Protein AF-A0A8J8BN31-F1 (afdb_monomer_lite)

Foldseek 3Di:
DDPLVVLVVCCVPVNPVPDDQLSVVCNQLVHSVLSVQLCVVVVNDPLVLLLDALVVSCVTPPDDSVNSVSSPVVSVVQLVVLQDPQPWQADPDPVSVCSHCVSVQVSDPFDWDKDFDADPRRTTDDIGTPDTDDPDDDDDDDD

Sequence (143 aa):
MSELDSLRQKFIFSGPDRLSNEELLSIFLNSKSKASNLLSFFNHNLHSIFSIPTCELERVDDIDTATACQINAVVEIIKRLLYIPPKTHHIYSTSDVYKILGPEMMLLKQEEFRVVLLDSKNQFLRCEIVSRGSSSRVLVEMV

Structure (mmCIF, N/CA/C/O backbone):
data_AF-A0A8J8BN31-F1
#
_entry.id   AF-A0A8J8BN31-F1
#
loop_
_atom_site.group_PDB
_atom_site.id
_atom_site.type_symbol
_atom_site.label_atom_id
_atom_site.label_alt_id
_atom_site.label_comp_id
_atom_site.label_asym_id
_atom_site.label_entity_id
_atom_site.label_seq_id
_atom_site.pdbx_PDB_ins_code
_atom_site.Cartn_x
_atom_site.Cartn_y
_atom_site.Cartn_z
_atom_site.occupancy
_atom_site.B_iso_or_equiv
_atom_site.auth_seq_id
_atom_site.auth_comp_id
_atom_site.auth_asym_id
_atom_site.auth_atom_id
_atom_site.pdbx_PDB_model_num
ATOM 1 N N . MET A 1 1 ? -0.310 10.762 28.847 1.00 59.34 1 MET A N 1
ATOM 2 C CA . MET A 1 1 ? 0.367 10.429 27.574 1.00 59.34 1 MET A CA 1
ATOM 3 C C . MET A 1 1 ? -0.587 9.548 26.792 1.00 59.34 1 MET A C 1
ATOM 5 O O . MET A 1 1 ? -1.107 8.620 27.399 1.00 59.34 1 MET A O 1
ATOM 9 N N . SER A 1 2 ? -0.901 9.872 25.536 1.00 85.00 2 SER A N 1
ATOM 10 C CA . SER A 1 2 ? -1.809 9.034 24.741 1.00 85.00 2 SER A CA 1
ATOM 11 C C . SER A 1 2 ? -1.155 7.675 24.469 1.00 85.00 2 SER A C 1
ATOM 13 O O . SER A 1 2 ? 0.065 7.610 24.316 1.00 85.00 2 SER A O 1
ATOM 15 N N . GLU A 1 3 ? -1.930 6.589 24.384 1.00 88.25 3 GLU A N 1
ATOM 16 C CA . GLU A 1 3 ? -1.394 5.274 23.989 1.00 88.25 3 GLU A CA 1
ATOM 17 C C . GLU A 1 3 ? -0.651 5.351 22.645 1.00 88.25 3 GLU A C 1
ATOM 19 O O . GLU A 1 3 ? 0.408 4.750 22.473 1.00 88.25 3 GLU A O 1
ATOM 24 N N . LEU A 1 4 ? -1.157 6.170 21.718 1.00 93.12 4 LEU A N 1
ATOM 25 C CA . LEU A 1 4 ? -0.516 6.452 20.432 1.00 93.12 4 LEU A CA 1
ATOM 26 C C . LEU A 1 4 ? 0.860 7.109 20.584 1.00 93.12 4 LEU A C 1
ATOM 28 O O . LEU A 1 4 ? 1.762 6.820 19.801 1.00 93.12 4 LEU A O 1
ATOM 32 N N . ASP A 1 5 ? 1.055 7.959 21.593 1.00 93.81 5 ASP A N 1
ATOM 33 C CA . ASP A 1 5 ? 2.354 8.596 21.836 1.00 93.81 5 ASP A CA 1
AT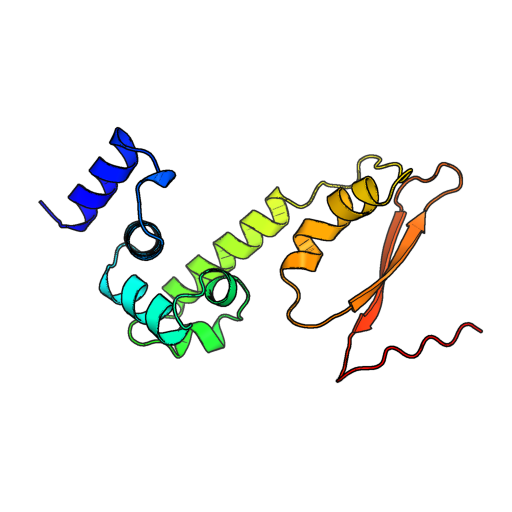OM 34 C C . ASP A 1 5 ? 3.376 7.578 22.342 1.00 93.81 5 ASP A C 1
ATOM 36 O O . ASP A 1 5 ? 4.541 7.624 21.948 1.00 93.81 5 ASP A O 1
ATOM 40 N N . SER A 1 6 ? 2.938 6.607 23.150 1.00 93.88 6 SER A N 1
ATOM 41 C CA . SER A 1 6 ? 3.784 5.483 23.560 1.00 93.88 6 SER A CA 1
ATOM 42 C C . SER A 1 6 ? 4.186 4.616 22.362 1.00 93.88 6 SER A C 1
ATOM 44 O O . SER A 1 6 ? 5.362 4.273 22.229 1.00 93.88 6 SER A O 1
ATOM 46 N N . LEU A 1 7 ? 3.257 4.333 21.440 1.00 95.62 7 LEU A N 1
ATOM 47 C CA . LEU A 1 7 ? 3.566 3.604 20.204 1.00 95.62 7 LEU A CA 1
ATOM 48 C C . LEU A 1 7 ? 4.554 4.367 19.312 1.00 95.62 7 LEU A C 1
ATOM 50 O O . LEU A 1 7 ? 5.491 3.770 18.788 1.00 95.62 7 LEU A O 1
ATOM 54 N N . ARG A 1 8 ? 4.405 5.691 19.182 1.00 95.38 8 ARG A N 1
ATOM 55 C CA . ARG A 1 8 ? 5.358 6.541 18.445 1.00 95.38 8 ARG A CA 1
ATOM 56 C C . ARG A 1 8 ? 6.742 6.540 19.084 1.00 95.38 8 ARG A C 1
ATOM 58 O O . ARG A 1 8 ? 7.736 6.432 18.374 1.00 95.38 8 ARG A O 1
ATOM 65 N N . GLN A 1 9 ? 6.826 6.609 20.413 1.00 95.75 9 GLN A N 1
ATOM 66 C CA . GLN A 1 9 ? 8.104 6.469 21.112 1.00 95.75 9 GLN A CA 1
ATOM 67 C C . GLN A 1 9 ? 8.721 5.091 20.861 1.00 95.75 9 GLN A C 1
ATOM 69 O O . GLN A 1 9 ? 9.895 5.009 20.507 1.00 95.75 9 GLN A O 1
ATOM 74 N N . LYS A 1 10 ? 7.933 4.013 20.962 1.00 94.88 10 LYS A N 1
ATOM 75 C CA . LYS A 1 10 ? 8.388 2.655 20.634 1.00 94.88 10 LYS A CA 1
ATOM 76 C C . LYS A 1 10 ? 8.922 2.590 19.199 1.00 94.88 10 LYS A C 1
ATOM 78 O O . LYS A 1 10 ? 10.023 2.090 19.006 1.00 94.88 10 LYS A O 1
ATOM 83 N N . PHE A 1 11 ? 8.218 3.163 18.223 1.00 96.00 11 PHE A N 1
ATOM 84 C CA . PHE A 1 11 ? 8.671 3.241 16.830 1.00 96.00 11 PHE A CA 1
ATOM 85 C C . PHE A 1 11 ? 10.037 3.933 16.702 1.00 96.00 11 PHE A C 1
ATOM 87 O O . PHE A 1 11 ? 10.926 3.413 16.036 1.00 96.00 11 PHE A O 1
ATOM 94 N N . ILE A 1 12 ? 10.234 5.067 17.383 1.00 95.75 12 ILE A N 1
ATOM 95 C CA . ILE A 1 12 ? 11.486 5.839 17.335 1.00 95.75 12 ILE A CA 1
ATOM 96 C C . ILE A 1 12 ? 12.652 5.088 17.998 1.00 95.75 12 ILE A C 1
ATOM 98 O O . ILE A 1 12 ? 13.745 5.047 17.443 1.00 95.75 12 ILE A O 1
ATOM 102 N N . PHE A 1 13 ? 12.444 4.497 19.180 1.00 95.44 13 PHE A N 1
ATOM 103 C CA . PHE A 1 13 ? 13.527 3.874 19.955 1.00 95.44 13 PHE A CA 1
ATOM 104 C C . PHE A 1 13 ? 13.846 2.440 19.535 1.00 95.44 13 PHE A C 1
ATOM 106 O O . PHE A 1 13 ? 14.982 1.992 19.664 1.00 95.44 13 PHE A O 1
ATOM 113 N N . SER A 1 14 ? 12.833 1.691 19.106 1.00 93.94 14 SER A N 1
ATOM 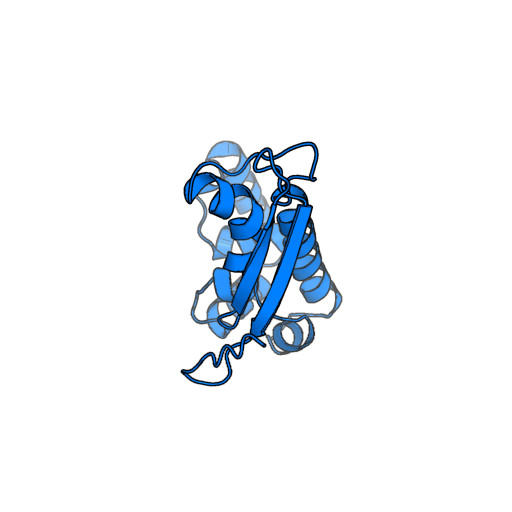114 C CA . SER A 1 14 ? 12.936 0.259 18.816 1.00 93.94 14 SER A CA 1
ATOM 115 C C . SER A 1 14 ? 12.882 -0.066 17.324 1.00 93.94 14 SER A C 1
ATOM 117 O O . SER A 1 14 ? 13.232 -1.183 16.952 1.00 93.94 14 SER A O 1
ATOM 119 N N . GLY A 1 15 ? 12.491 0.891 16.481 1.00 91.56 15 GLY A N 1
ATOM 120 C CA . GLY A 1 15 ? 12.328 0.693 15.046 1.00 91.56 15 GLY A CA 1
ATOM 121 C C . GLY A 1 15 ? 11.006 0.004 14.673 1.00 91.56 15 GLY A C 1
ATOM 122 O O . GLY A 1 15 ? 10.342 -0.588 15.530 1.00 91.56 15 GLY A O 1
ATOM 123 N N . PRO A 1 16 ? 10.617 0.073 13.387 1.00 90.69 16 PRO A N 1
ATOM 124 C CA . PRO A 1 16 ? 9.354 -0.470 12.884 1.00 90.69 16 PRO A CA 1
ATOM 125 C C . PRO A 1 16 ? 9.240 -1.992 13.045 1.00 90.69 16 PRO A C 1
ATOM 127 O O . PRO A 1 16 ? 8.151 -2.484 13.317 1.00 90.69 16 PRO A O 1
ATOM 130 N N . ASP A 1 17 ? 10.351 -2.729 12.957 1.00 93.12 17 ASP A N 1
ATOM 131 C CA . ASP A 1 17 ? 10.372 -4.203 12.997 1.00 93.12 17 ASP A CA 1
ATOM 132 C C . ASP A 1 17 ? 9.919 -4.789 14.345 1.00 93.12 17 ASP A C 1
ATOM 134 O O . ASP A 1 17 ? 9.615 -5.975 14.457 1.00 93.12 17 ASP A O 1
ATOM 138 N N . ARG A 1 18 ? 9.889 -3.962 15.397 1.00 93.56 18 ARG A N 1
ATOM 139 C CA . ARG A 1 18 ? 9.438 -4.339 16.745 1.00 93.56 18 ARG A CA 1
ATOM 140 C C . ARG A 1 18 ? 7.971 -4.010 17.011 1.00 93.56 18 ARG A C 1
ATOM 142 O O . ARG A 1 18 ? 7.510 -4.186 18.144 1.00 93.56 18 ARG A O 1
ATOM 149 N N . LEU A 1 19 ? 7.259 -3.496 16.011 1.00 94.19 19 LEU A N 1
ATOM 150 C CA . LEU A 1 19 ? 5.841 -3.193 16.105 1.00 94.19 19 LEU A CA 1
ATOM 151 C C . LEU A 1 19 ? 5.016 -4.251 15.375 1.00 94.19 19 LEU A C 1
ATOM 153 O O . LEU A 1 19 ? 5.408 -4.756 14.327 1.00 94.19 19 LEU A O 1
ATOM 157 N N . SER A 1 20 ? 3.855 -4.582 15.934 1.00 94.31 20 SER A N 1
ATOM 158 C CA . SER A 1 20 ? 2.893 -5.437 15.239 1.00 94.31 20 SER A CA 1
ATOM 159 C C . SER A 1 20 ? 2.241 -4.690 14.070 1.00 94.31 20 SER A C 1
ATOM 161 O O . SER A 1 20 ? 2.207 -3.458 14.040 1.00 94.31 20 SER A O 1
ATOM 163 N N . ASN A 1 21 ? 1.644 -5.429 13.131 1.00 94.19 21 ASN A N 1
ATOM 164 C CA . ASN A 1 21 ? 0.849 -4.842 12.044 1.00 94.19 21 ASN A CA 1
ATOM 165 C C . ASN A 1 21 ? -0.245 -3.897 12.570 1.00 94.19 21 ASN A C 1
ATOM 167 O O . ASN A 1 21 ? -0.489 -2.843 11.987 1.00 94.19 21 ASN A O 1
ATOM 171 N N . GLU A 1 22 ? -0.877 -4.253 13.692 1.00 95.06 22 GLU A N 1
ATOM 172 C CA . GLU A 1 22 ? -1.896 -3.426 14.343 1.00 95.06 22 GLU A CA 1
ATOM 173 C C . GLU A 1 22 ? -1.301 -2.149 14.936 1.00 95.06 22 GLU A C 1
ATOM 175 O O . GLU A 1 22 ? -1.874 -1.075 14.769 1.00 95.06 22 GLU A O 1
ATOM 180 N N . GLU A 1 23 ? -0.135 -2.226 15.583 1.00 95.50 23 GLU A N 1
ATOM 181 C CA . GLU A 1 23 ? 0.555 -1.051 16.123 1.00 95.50 23 GLU A CA 1
ATOM 182 C C . GLU A 1 23 ? 1.015 -0.108 14.997 1.00 95.50 23 GLU A C 1
ATOM 184 O O . GLU A 1 23 ? 0.835 1.107 15.101 1.00 95.50 23 GLU A O 1
ATOM 189 N N . LEU A 1 24 ? 1.547 -0.653 13.896 1.00 95.75 24 LEU A N 1
ATOM 190 C CA . LEU A 1 24 ? 1.944 0.120 12.714 1.00 95.75 24 LEU A CA 1
ATOM 191 C C . LEU A 1 24 ? 0.744 0.834 12.082 1.00 95.75 24 LEU A C 1
ATOM 193 O O . LEU A 1 24 ? 0.806 2.040 11.829 1.00 95.75 24 LEU A O 1
ATOM 197 N N . LEU A 1 25 ? -0.368 0.120 11.884 1.00 95.00 25 LEU A N 1
ATOM 198 C CA . LEU A 1 25 ? -1.609 0.714 11.384 1.00 95.00 25 LEU A CA 1
ATOM 199 C C . LEU A 1 25 ? -2.183 1.738 12.363 1.00 95.00 25 LEU A C 1
ATOM 201 O O . LEU A 1 25 ? -2.654 2.784 11.932 1.00 95.00 25 LEU A O 1
ATOM 205 N N . SER A 1 26 ? -2.092 1.496 13.671 1.00 95.94 26 SER A N 1
ATOM 206 C CA . SER A 1 26 ? -2.570 2.440 14.686 1.00 95.94 26 SER A CA 1
ATOM 207 C C . SER A 1 26 ? -1.833 3.772 14.588 1.00 95.94 26 SER A C 1
ATOM 209 O O . SER A 1 26 ? -2.467 4.826 14.611 1.00 95.94 26 SER A O 1
ATOM 211 N N . ILE A 1 27 ? -0.506 3.736 14.426 1.00 95.81 27 ILE A N 1
ATOM 212 C CA . ILE A 1 27 ? 0.306 4.941 14.214 1.00 95.81 27 ILE A CA 1
ATOM 213 C C . ILE A 1 27 ? -0.093 5.629 12.905 1.00 95.81 27 ILE A C 1
ATOM 215 O O . ILE A 1 27 ? -0.311 6.841 12.904 1.00 95.81 27 ILE A O 1
ATOM 219 N N . PHE A 1 28 ? -0.203 4.867 11.814 1.00 95.00 28 PHE A N 1
ATOM 220 C CA . PHE A 1 28 ? -0.513 5.387 10.481 1.00 95.00 28 PHE A CA 1
ATOM 221 C C . PHE A 1 28 ? -1.895 6.055 10.398 1.00 95.00 28 PHE A C 1
ATOM 223 O O . PHE A 1 28 ? -2.027 7.147 9.847 1.00 95.00 28 PHE A O 1
ATOM 230 N N . LEU A 1 29 ? -2.918 5.420 10.970 1.00 94.38 29 LEU A N 1
ATOM 231 C CA . LEU A 1 29 ? -4.308 5.891 10.964 1.00 94.38 29 LEU A CA 1
ATOM 232 C C . LEU A 1 29 ? -4.607 6.862 12.111 1.00 94.38 29 LEU A C 1
ATOM 234 O O . LEU A 1 29 ? -5.719 7.380 12.210 1.00 94.38 29 LEU A O 1
ATOM 238 N N . ASN A 1 30 ? -3.638 7.071 13.009 1.00 94.62 30 ASN A N 1
ATOM 239 C CA . ASN A 1 30 ? -3.805 7.809 14.258 1.00 94.62 30 ASN A CA 1
ATOM 240 C C . ASN A 1 30 ? -5.011 7.315 15.091 1.00 94.62 30 ASN A C 1
ATOM 242 O O . ASN A 1 30 ? -5.669 8.095 15.777 1.00 94.62 30 ASN A O 1
ATOM 246 N N . SER A 1 31 ? -5.331 6.021 15.008 1.00 94.62 31 SER A N 1
ATOM 247 C CA . SER A 1 31 ? -6.451 5.406 15.722 1.00 94.62 31 SER A CA 1
ATOM 248 C C . SER A 1 31 ? -6.256 3.902 15.869 1.00 94.62 31 SER A C 1
ATOM 250 O O . SER A 1 31 ? -6.058 3.185 14.888 1.00 94.62 31 SER A O 1
ATOM 252 N N . LYS A 1 32 ? -6.366 3.424 17.111 1.00 93.69 32 LYS A N 1
ATOM 253 C CA . LYS A 1 32 ? -6.250 2.004 17.454 1.00 93.69 32 LYS A CA 1
ATOM 254 C C . LYS A 1 32 ? -7.498 1.214 17.050 1.00 93.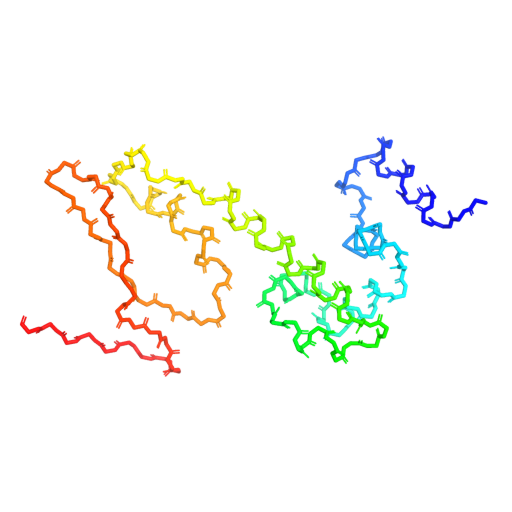69 32 LYS A C 1
ATOM 256 O O . LYS A 1 32 ? -7.370 0.100 16.557 1.00 93.69 32 LYS A O 1
ATOM 261 N N . SER A 1 33 ? -8.692 1.806 17.191 1.00 94.44 33 SER A N 1
ATOM 262 C CA . SER A 1 33 ? -9.951 1.148 16.805 1.00 94.44 33 SER A CA 1
ATOM 263 C C . SER A 1 33 ? -10.007 0.901 15.300 1.00 94.44 33 SER A C 1
ATOM 265 O O . SER A 1 33 ? -10.233 -0.228 14.879 1.00 94.44 33 SER A O 1
ATOM 267 N N . LYS A 1 34 ? -9.671 1.916 14.490 1.00 95.12 34 LYS A N 1
ATOM 268 C CA . LYS A 1 34 ? -9.615 1.793 13.024 1.00 95.12 34 LYS A CA 1
ATOM 269 C C . LYS A 1 34 ? -8.643 0.696 12.582 1.00 95.12 34 LYS A C 1
ATOM 271 O O . LYS A 1 34 ? -8.965 -0.090 11.696 1.00 95.12 34 LYS A O 1
ATOM 276 N N . ALA A 1 35 ? -7.465 0.621 13.209 1.00 94.75 35 ALA A N 1
ATOM 277 C CA . ALA A 1 35 ? -6.469 -0.407 12.913 1.00 94.75 35 ALA A CA 1
ATOM 278 C C . ALA A 1 35 ? -6.970 -1.822 13.246 1.00 94.75 35 ALA A C 1
ATOM 280 O O . ALA A 1 35 ? -6.822 -2.731 12.427 1.00 94.75 35 ALA A O 1
ATOM 281 N N . SER A 1 36 ? -7.588 -1.990 14.418 1.00 94.88 36 SER A N 1
ATOM 282 C CA . SER A 1 36 ? -8.127 -3.274 14.869 1.00 94.88 36 SER A CA 1
ATOM 283 C C . SER A 1 36 ? -9.291 -3.747 13.990 1.00 94.88 36 SER A C 1
ATOM 285 O O . SER A 1 36 ? -9.292 -4.892 13.541 1.00 94.88 36 SER A O 1
ATOM 287 N N . ASN A 1 37 ? -10.229 -2.849 13.658 1.00 94.81 37 ASN A N 1
ATOM 288 C CA . ASN A 1 37 ? -11.376 -3.141 12.791 1.00 94.81 37 ASN A CA 1
ATOM 289 C C . ASN A 1 37 ? -10.940 -3.518 11.368 1.00 94.81 37 ASN A C 1
ATOM 291 O O . ASN A 1 37 ? -11.448 -4.481 10.802 1.00 94.81 37 ASN A O 1
ATOM 295 N N . LEU A 1 38 ? -9.963 -2.805 10.792 1.00 94.56 38 LEU A N 1
ATOM 296 C CA . LEU A 1 38 ? -9.420 -3.148 9.473 1.00 94.56 38 LEU A CA 1
ATOM 297 C C . LEU A 1 38 ? -8.772 -4.530 9.468 1.00 94.56 38 LEU A C 1
ATOM 299 O O . LEU A 1 38 ? -9.026 -5.330 8.570 1.00 94.56 38 LEU A O 1
ATOM 303 N N . LEU A 1 39 ? -7.932 -4.825 10.461 1.00 94.31 39 LEU A N 1
ATOM 304 C CA . LEU A 1 39 ? -7.280 -6.127 10.526 1.00 94.31 39 LEU A CA 1
ATOM 305 C C . LEU A 1 39 ? -8.291 -7.247 10.742 1.00 94.31 39 LEU A C 1
ATOM 307 O O . LEU A 1 39 ? -8.205 -8.250 10.043 1.00 94.31 39 LEU A O 1
ATOM 311 N N . SER A 1 40 ? -9.253 -7.090 11.650 1.00 94.31 40 SER A N 1
ATOM 312 C CA . SER A 1 40 ? -10.254 -8.127 11.907 1.00 94.31 40 SER A CA 1
ATOM 313 C C . SER A 1 40 ? -11.133 -8.386 10.680 1.00 94.31 40 SER A C 1
ATOM 315 O O . SER A 1 40 ? -11.302 -9.543 10.294 1.00 94.31 40 SER A O 1
ATOM 317 N N . PHE A 1 41 ? -11.594 -7.333 9.997 1.00 93.81 41 PHE A N 1
ATOM 318 C CA . PHE A 1 41 ? -12.406 -7.449 8.784 1.00 93.81 41 PHE A CA 1
ATOM 319 C C . PHE A 1 41 ? -11.679 -8.198 7.656 1.00 93.81 41 PHE A C 1
ATOM 321 O O . PHE A 1 41 ? -12.290 -8.974 6.922 1.00 93.81 41 PHE A O 1
ATOM 328 N N . PHE A 1 42 ? -10.360 -8.020 7.543 1.00 92.06 42 PHE A N 1
ATOM 329 C CA . PHE A 1 42 ? -9.526 -8.681 6.536 1.00 92.06 42 PHE A CA 1
ATOM 330 C C . PHE A 1 42 ? -8.735 -9.887 7.074 1.00 92.06 42 PHE A C 1
ATOM 332 O O . PHE A 1 42 ? -7.700 -10.242 6.511 1.00 92.06 42 PHE A O 1
ATOM 339 N N . ASN A 1 43 ? -9.207 -10.553 8.137 1.00 92.31 43 ASN A N 1
ATOM 340 C CA . ASN A 1 43 ? -8.594 -11.769 8.705 1.00 92.31 43 ASN A CA 1
ATOM 341 C C . ASN A 1 43 ? -7.092 -11.622 9.026 1.00 92.31 43 ASN A C 1
ATOM 343 O O . ASN A 1 43 ? -6.285 -12.509 8.751 1.00 92.31 43 ASN A O 1
ATOM 347 N N . HIS A 1 44 ? -6.706 -10.470 9.568 1.00 90.19 44 HIS A N 1
ATOM 348 C CA . HIS A 1 44 ? -5.334 -10.060 9.873 1.00 90.19 44 HIS A CA 1
ATOM 349 C C . HIS A 1 44 ? -4.380 -10.067 8.664 1.00 90.19 44 HIS A C 1
ATOM 351 O O . HIS A 1 44 ? -3.157 -10.023 8.829 1.00 90.19 44 HIS A O 1
ATOM 357 N N . ASN A 1 45 ? -4.917 -10.076 7.440 1.00 88.25 45 ASN A N 1
ATOM 358 C CA . ASN A 1 45 ? -4.134 -10.038 6.217 1.00 88.25 45 ASN A CA 1
ATOM 359 C C . ASN A 1 45 ? -3.874 -8.590 5.781 1.00 88.25 45 ASN A C 1
ATOM 361 O O . ASN A 1 45 ? -4.709 -7.932 5.159 1.00 88.25 45 ASN A O 1
ATOM 365 N N . LEU A 1 46 ? -2.666 -8.109 6.072 1.00 88.00 46 LEU A N 1
ATOM 366 C CA . LEU A 1 46 ? -2.248 -6.753 5.723 1.00 88.00 46 LEU A CA 1
ATOM 367 C C . LEU A 1 46 ? -2.212 -6.524 4.202 1.00 88.00 46 LEU A C 1
ATOM 369 O O . LEU A 1 46 ? -2.552 -5.441 3.739 1.00 88.00 46 LEU A O 1
ATOM 373 N N . HIS A 1 47 ? -1.878 -7.546 3.409 1.00 86.06 47 HIS A N 1
ATOM 374 C CA . HIS A 1 47 ? -1.879 -7.440 1.949 1.00 86.06 47 HIS A CA 1
ATOM 375 C C . HIS A 1 47 ? -3.286 -7.174 1.396 1.00 86.06 47 HIS A C 1
ATOM 377 O O . HIS A 1 47 ? -3.455 -6.390 0.461 1.00 86.06 47 HIS A O 1
ATOM 383 N N . SER A 1 48 ? -4.315 -7.789 1.986 1.00 87.12 48 SER A N 1
ATOM 384 C CA . SER A 1 48 ? -5.707 -7.557 1.590 1.00 87.12 48 SER A CA 1
ATOM 385 C C . SER A 1 48 ? -6.111 -6.093 1.780 1.00 87.12 48 SER A C 1
ATOM 387 O O . SER A 1 48 ? -6.691 -5.512 0.870 1.00 87.12 48 SER A O 1
ATOM 389 N N . ILE A 1 49 ? -5.715 -5.457 2.886 1.00 88.81 49 ILE A N 1
ATOM 390 C CA . ILE A 1 49 ? -6.026 -4.042 3.158 1.00 88.81 49 ILE A CA 1
ATOM 391 C C . ILE A 1 49 ? -5.484 -3.122 2.050 1.00 88.81 49 ILE A C 1
ATOM 393 O O . ILE A 1 49 ? -6.185 -2.229 1.582 1.00 88.81 49 ILE A O 1
ATOM 397 N N . PHE A 1 50 ? -4.254 -3.360 1.590 1.00 86.69 50 PHE A N 1
ATOM 398 C CA . PHE A 1 50 ? -3.570 -2.506 0.608 1.00 86.69 50 PHE A CA 1
ATOM 399 C C . PHE A 1 50 ? -3.826 -2.887 -0.864 1.00 86.69 50 PHE A C 1
ATOM 401 O O . PHE A 1 50 ? -3.238 -2.293 -1.766 1.00 86.69 50 PHE A O 1
ATOM 408 N N . SER A 1 51 ? -4.696 -3.862 -1.139 1.00 82.06 51 SER A N 1
ATOM 409 C CA . SER A 1 51 ? -4.997 -4.327 -2.506 1.00 82.06 51 SER A CA 1
ATOM 410 C C . SER A 1 51 ? -6.447 -4.083 -2.936 1.00 82.06 51 SER A C 1
ATOM 412 O O . 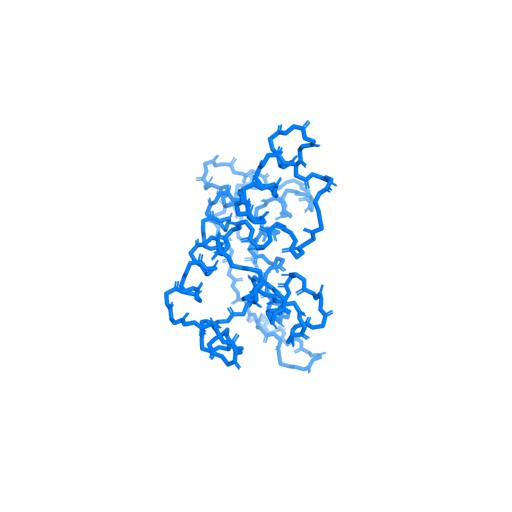SER A 1 51 ? -6.856 -4.515 -4.013 1.00 82.06 51 SER A O 1
ATOM 414 N N . ILE A 1 52 ? -7.251 -3.387 -2.128 1.00 84.38 52 ILE A N 1
ATOM 415 C CA . ILE A 1 52 ? -8.711 -3.308 -2.266 1.00 84.38 52 ILE A CA 1
ATOM 416 C C . ILE A 1 52 ? -9.186 -1.869 -2.577 1.00 84.38 52 ILE A C 1
ATOM 418 O O . ILE A 1 52 ? -8.580 -0.911 -2.108 1.00 84.38 52 ILE A O 1
ATOM 422 N N . PRO A 1 53 ? -10.248 -1.677 -3.395 1.00 81.00 53 PRO A N 1
ATOM 423 C CA . PRO A 1 53 ? -10.762 -0.346 -3.727 1.00 81.00 53 PRO A CA 1
ATOM 424 C C . PRO A 1 53 ? -11.390 0.366 -2.520 1.00 81.00 53 PRO A C 1
ATOM 426 O O . PRO A 1 53 ? -11.871 -0.272 -1.587 1.00 81.00 53 PRO A O 1
ATOM 429 N N . THR A 1 54 ? -11.454 1.700 -2.588 1.00 83.81 54 THR A N 1
ATOM 430 C CA . THR A 1 54 ? -11.961 2.582 -1.518 1.00 83.81 54 THR A CA 1
ATOM 431 C C . THR A 1 54 ? -13.335 2.161 -0.989 1.00 83.81 54 THR A C 1
ATOM 433 O O . THR A 1 54 ? -13.525 2.110 0.219 1.00 83.81 54 THR A O 1
ATOM 436 N N . CYS A 1 55 ? -14.262 1.786 -1.875 1.00 86.12 55 CYS A N 1
ATOM 437 C CA . CYS A 1 55 ? -15.628 1.410 -1.502 1.00 86.12 55 CYS A CA 1
ATOM 438 C C . CYS A 1 55 ? -15.718 0.174 -0.597 1.00 86.12 55 CYS A C 1
ATOM 440 O O . CYS A 1 55 ? -16.664 0.053 0.169 1.00 86.12 55 CYS A O 1
ATOM 442 N N . GLU A 1 56 ? -14.762 -0.751 -0.679 1.00 88.81 56 GLU A N 1
ATOM 443 C CA . GLU A 1 56 ? -14.731 -1.935 0.186 1.00 88.81 56 GLU A CA 1
ATOM 444 C C . GLU A 1 56 ? -14.074 -1.617 1.537 1.00 88.81 56 GLU A C 1
ATOM 446 O O . GLU A 1 56 ? -14.447 -2.207 2.545 1.00 88.81 56 GLU A O 1
ATOM 451 N N . LEU A 1 57 ? -13.140 -0.656 1.584 1.00 91.88 57 LEU A N 1
ATOM 452 C CA . LEU A 1 57 ? -12.560 -0.168 2.841 1.00 91.88 57 LEU A CA 1
ATOM 453 C C . LEU A 1 57 ? -13.606 0.567 3.691 1.00 91.88 57 LEU A C 1
ATOM 455 O O . LEU A 1 57 ? -13.629 0.394 4.903 1.00 91.88 57 LEU A O 1
ATOM 459 N N . GLU A 1 58 ? -14.503 1.328 3.061 1.00 93.06 58 GLU A N 1
ATOM 460 C CA . GLU A 1 58 ? -15.606 2.048 3.726 1.00 93.06 58 GLU A CA 1
ATOM 461 C C . GLU A 1 58 ? -16.673 1.123 4.341 1.00 93.06 58 GLU A C 1
ATOM 463 O O . GLU A 1 58 ? -17.540 1.584 5.079 1.00 93.06 58 GLU A O 1
ATOM 468 N N . ARG A 1 59 ? -16.633 -0.186 4.057 1.00 93.56 59 ARG A N 1
ATOM 469 C CA . ARG A 1 59 ? -17.530 -1.176 4.686 1.00 93.56 59 ARG A CA 1
ATOM 470 C C . ARG A 1 59 ? -17.063 -1.588 6.079 1.00 93.56 59 ARG A C 1
ATOM 472 O O . ARG A 1 59 ? -17.797 -2.285 6.773 1.00 93.56 59 ARG A O 1
ATOM 479 N N . VAL A 1 60 ? -15.842 -1.214 6.451 1.00 93.94 60 VAL A N 1
ATOM 480 C CA . VAL A 1 60 ? -15.269 -1.488 7.764 1.00 93.94 60 VAL A CA 1
ATOM 481 C C . VAL A 1 60 ? -15.733 -0.420 8.746 1.00 93.94 60 VAL A C 1
ATOM 483 O O . VAL A 1 60 ? -15.648 0.775 8.462 1.00 93.94 60 VAL A O 1
ATOM 486 N N . ASP A 1 61 ? -16.177 -0.852 9.925 1.00 91.56 61 ASP A N 1
ATOM 487 C CA . ASP A 1 61 ? -16.595 0.056 10.990 1.00 91.56 61 ASP A CA 1
ATOM 488 C C . ASP A 1 61 ? -15.485 1.064 11.335 1.00 91.56 61 ASP A C 1
ATOM 490 O O . ASP A 1 61 ? -14.308 0.712 11.466 1.00 91.56 61 ASP A O 1
ATOM 494 N N . ASP A 1 62 ? -15.879 2.326 11.510 1.00 91.25 62 ASP A N 1
ATOM 495 C CA . ASP A 1 62 ? -15.012 3.488 11.750 1.00 91.25 62 ASP A CA 1
ATOM 496 C C . ASP A 1 62 ? -14.081 3.895 10.586 1.00 91.25 62 ASP A C 1
ATOM 498 O O . ASP A 1 62 ? -13.243 4.789 10.759 1.00 91.25 62 ASP A O 1
ATOM 502 N N . ILE A 1 63 ? -14.216 3.311 9.390 1.00 94.50 63 ILE A N 1
ATOM 503 C CA . ILE A 1 63 ? -13.458 3.736 8.203 1.00 94.50 63 ILE A CA 1
ATOM 504 C C . ILE A 1 63 ? -14.289 4.687 7.344 1.00 94.50 63 ILE A C 1
ATOM 506 O O . ILE A 1 63 ? -15.199 4.295 6.623 1.00 94.50 63 ILE A O 1
ATOM 510 N N . ASP A 1 64 ? -13.931 5.969 7.404 1.00 93.75 64 ASP A N 1
ATOM 511 C CA . ASP A 1 64 ? -14.493 7.013 6.555 1.00 93.75 64 ASP A CA 1
ATOM 512 C C . ASP A 1 64 ? -13.753 7.126 5.212 1.00 93.75 64 ASP A C 1
ATOM 514 O O . ASP A 1 64 ? -12.629 6.642 5.030 1.00 93.75 64 ASP A O 1
ATOM 518 N N . THR A 1 65 ? -14.366 7.843 4.270 1.00 95.06 65 THR A N 1
ATOM 519 C CA . THR A 1 65 ? -13.795 8.109 2.943 1.00 95.06 65 THR A CA 1
ATOM 520 C C . THR A 1 65 ? -12.408 8.748 3.019 1.00 95.06 65 THR A C 1
ATOM 522 O O . THR A 1 65 ? -11.542 8.449 2.196 1.00 95.06 65 THR A O 1
ATOM 525 N N . ALA A 1 66 ? -12.156 9.601 4.018 1.00 94.06 66 ALA A N 1
ATOM 52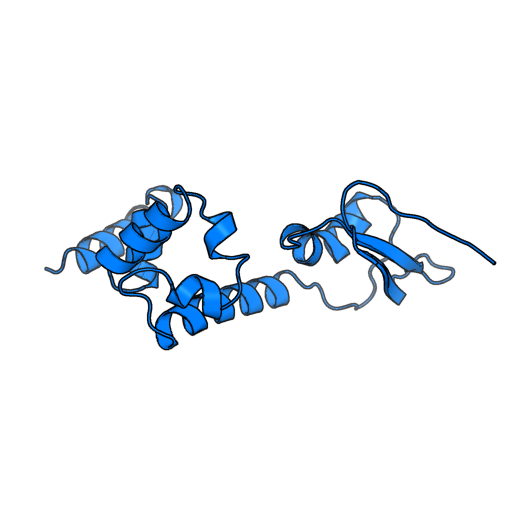6 C CA . ALA A 1 66 ? -10.847 10.216 4.224 1.00 94.06 66 ALA A CA 1
ATOM 527 C C . ALA A 1 66 ? -9.773 9.168 4.561 1.00 94.06 66 ALA A C 1
ATOM 529 O O . ALA A 1 66 ? -8.706 9.160 3.943 1.00 94.06 66 ALA A O 1
ATOM 530 N N . THR A 1 67 ? -10.069 8.247 5.480 1.00 93.88 67 THR A N 1
ATOM 531 C CA . THR A 1 67 ? -9.160 7.161 5.867 1.00 93.88 67 THR A CA 1
ATOM 532 C C . THR A 1 67 ? -8.952 6.172 4.718 1.00 93.88 67 THR A C 1
ATOM 534 O O . THR A 1 67 ? -7.818 5.786 4.429 1.00 93.88 67 THR A O 1
ATOM 537 N N . ALA A 1 68 ? -10.020 5.794 4.013 1.00 94.38 68 ALA A N 1
ATOM 538 C CA . ALA A 1 68 ? -9.930 4.906 2.856 1.00 94.38 68 ALA A CA 1
ATOM 539 C C . ALA A 1 68 ? -9.090 5.530 1.720 1.00 94.38 68 ALA A C 1
ATOM 541 O O . ALA A 1 68 ? -8.247 4.860 1.116 1.00 94.38 68 ALA A O 1
ATOM 542 N N . CYS A 1 69 ? -9.256 6.835 1.473 1.00 94.56 69 CYS A N 1
ATOM 543 C CA . CYS A 1 69 ? -8.431 7.598 0.539 1.00 94.56 69 CYS A CA 1
ATOM 544 C C . CYS A 1 69 ? -6.958 7.635 0.976 1.00 94.56 69 CYS A C 1
ATOM 546 O O . CYS A 1 69 ? -6.078 7.395 0.153 1.00 94.56 69 CYS A O 1
ATOM 548 N N . GLN A 1 70 ? -6.678 7.860 2.265 1.00 94.75 70 GLN A N 1
ATOM 549 C CA . GLN A 1 70 ? -5.319 7.854 2.817 1.00 94.75 70 GLN A CA 1
ATOM 550 C C . GLN A 1 70 ? -4.601 6.516 2.565 1.00 94.75 70 GLN A C 1
ATOM 552 O O . GLN A 1 70 ? -3.447 6.515 2.132 1.00 94.75 70 GLN A O 1
ATOM 557 N N . ILE A 1 71 ? -5.275 5.384 2.799 1.00 94.19 71 ILE A N 1
ATOM 558 C CA . ILE A 1 71 ? -4.721 4.043 2.546 1.00 94.19 71 ILE A CA 1
ATOM 559 C C . ILE A 1 71 ? -4.380 3.886 1.060 1.00 94.19 71 ILE A C 1
ATOM 561 O O . ILE A 1 71 ? -3.238 3.578 0.714 1.00 94.19 71 ILE A O 1
ATOM 565 N N . ASN A 1 72 ? -5.336 4.163 0.171 1.00 92.00 72 ASN A N 1
ATOM 566 C CA . ASN A 1 72 ? -5.136 4.009 -1.271 1.00 92.00 72 ASN A CA 1
ATOM 567 C C . ASN A 1 72 ? -4.105 4.987 -1.850 1.00 92.00 72 ASN A C 1
ATOM 569 O O . ASN A 1 72 ? -3.373 4.629 -2.774 1.00 92.00 72 ASN A O 1
ATOM 573 N N . ALA A 1 73 ? -3.982 6.188 -1.284 1.00 93.69 73 ALA A N 1
ATOM 574 C CA . ALA A 1 73 ? -2.938 7.133 -1.656 1.00 93.69 73 ALA A CA 1
ATOM 575 C C . ALA A 1 73 ? -1.541 6.561 -1.373 1.00 93.69 73 ALA A C 1
ATOM 577 O O . ALA A 1 73 ? -0.656 6.672 -2.220 1.00 93.69 73 ALA A O 1
ATOM 578 N N . VAL A 1 74 ? -1.343 5.897 -0.229 1.00 92.38 74 VAL A N 1
ATOM 579 C CA . VAL A 1 74 ? -0.068 5.233 0.088 1.00 92.38 74 VAL A CA 1
ATOM 580 C C . VAL A 1 74 ? 0.215 4.077 -0.867 1.00 92.38 74 VAL A C 1
ATOM 582 O O . VAL A 1 74 ? 1.341 3.966 -1.345 1.00 92.38 74 VAL A O 1
ATOM 585 N N . VAL A 1 75 ? -0.789 3.264 -1.212 1.00 89.25 75 VAL A N 1
ATOM 586 C CA . VAL A 1 75 ? -0.637 2.198 -2.222 1.00 89.25 75 VAL A CA 1
ATOM 587 C C . VAL A 1 75 ? -0.151 2.772 -3.549 1.00 89.25 75 VAL A C 1
ATOM 589 O O . VAL A 1 75 ? 0.795 2.259 -4.141 1.00 89.25 75 VAL A O 1
ATOM 592 N N . GLU A 1 76 ? -0.771 3.853 -4.013 1.00 88.94 76 GLU A N 1
ATOM 593 C CA . GLU A 1 76 ? -0.402 4.510 -5.264 1.00 88.94 76 GLU A CA 1
ATOM 594 C C . GLU A 1 76 ? 1.006 5.128 -5.202 1.00 88.94 76 GLU A C 1
ATOM 596 O O . GLU A 1 76 ? 1.775 5.017 -6.157 1.00 88.94 76 GLU A O 1
ATOM 601 N N . ILE A 1 77 ? 1.391 5.721 -4.068 1.00 90.12 77 ILE A N 1
ATOM 602 C CA . ILE A 1 77 ? 2.759 6.212 -3.844 1.00 90.12 77 ILE A CA 1
ATOM 603 C C . ILE A 1 77 ? 3.759 5.056 -3.920 1.00 90.12 77 ILE A C 1
ATOM 605 O O . ILE A 1 77 ? 4.761 5.173 -4.621 1.00 90.12 77 ILE A O 1
ATOM 609 N N . ILE A 1 78 ? 3.486 3.933 -3.250 1.00 86.50 78 ILE A N 1
ATOM 610 C CA . ILE A 1 78 ? 4.347 2.744 -3.284 1.00 86.50 78 ILE A CA 1
ATOM 611 C C . ILE A 1 78 ? 4.469 2.228 -4.718 1.00 86.50 78 ILE A C 1
ATOM 613 O O . ILE A 1 78 ? 5.584 2.004 -5.181 1.00 86.50 78 ILE A O 1
ATOM 617 N N . LYS A 1 79 ? 3.359 2.118 -5.457 1.00 82.00 79 LYS A N 1
ATOM 618 C CA . LYS A 1 79 ? 3.378 1.739 -6.877 1.00 82.00 79 LYS A CA 1
ATOM 619 C C . LYS A 1 79 ? 4.293 2.646 -7.693 1.00 82.00 79 LYS A C 1
ATOM 621 O O . LYS A 1 79 ? 5.088 2.141 -8.473 1.00 82.00 79 LYS A O 1
ATOM 626 N N . ARG A 1 80 ? 4.237 3.966 -7.488 1.00 82.62 80 ARG A N 1
ATOM 627 C CA . ARG A 1 80 ? 5.097 4.935 -8.194 1.00 82.62 80 ARG A CA 1
ATOM 628 C C . ARG A 1 80 ? 6.559 4.894 -7.760 1.00 82.62 80 ARG A C 1
ATOM 630 O O . ARG A 1 80 ? 7.424 5.154 -8.585 1.00 82.62 80 ARG A O 1
ATOM 637 N N . LEU A 1 81 ? 6.837 4.597 -6.491 1.00 81.19 81 LEU A N 1
ATOM 638 C CA . LEU A 1 81 ? 8.202 4.455 -5.975 1.00 81.19 81 LEU A CA 1
ATOM 639 C C . LEU A 1 81 ? 8.866 3.176 -6.480 1.00 81.19 81 LEU A C 1
ATOM 641 O O . LEU A 1 81 ? 10.054 3.179 -6.788 1.00 81.19 81 LEU A O 1
ATOM 645 N N . LEU A 1 82 ? 8.099 2.089 -6.553 1.00 77.75 82 LEU A N 1
ATOM 646 C CA . LEU A 1 82 ? 8.569 0.823 -7.099 1.00 77.75 82 LEU A CA 1
ATOM 647 C C . LEU A 1 82 ? 8.551 0.811 -8.630 1.00 77.75 82 LEU A C 1
ATOM 649 O O . LEU A 1 82 ? 9.242 0.000 -9.242 1.00 77.75 82 LEU A O 1
ATOM 653 N N . TYR A 1 83 ? 7.780 1.703 -9.254 1.00 73.25 83 TYR A N 1
ATOM 654 C CA . TYR A 1 83 ? 7.829 1.926 -10.687 1.00 73.25 83 TYR A CA 1
ATOM 655 C C . TYR A 1 83 ? 9.183 2.523 -11.057 1.00 73.25 83 TYR A C 1
ATOM 657 O O . TYR A 1 83 ? 9.478 3.689 -10.794 1.00 73.25 83 TYR A O 1
ATOM 665 N N . ILE A 1 84 ? 10.011 1.712 -11.703 1.00 64.44 84 ILE A N 1
ATOM 666 C CA . ILE A 1 84 ? 11.286 2.165 -12.236 1.00 64.44 84 ILE A CA 1
ATOM 667 C C . ILE A 1 84 ? 10.999 2.768 -13.617 1.00 64.44 84 ILE A C 1
ATOM 669 O O . ILE A 1 84 ? 10.652 2.024 -14.540 1.00 64.44 84 ILE A O 1
ATOM 673 N N . PRO A 1 85 ? 11.106 4.099 -13.801 1.00 60.94 85 PRO A N 1
ATOM 674 C CA . PRO A 1 85 ? 10.790 4.711 -15.080 1.00 60.94 85 PRO A CA 1
ATOM 675 C C . PRO A 1 85 ? 11.699 4.149 -16.181 1.00 60.94 85 PRO A C 1
ATOM 677 O O . PRO A 1 85 ? 12.882 3.884 -15.939 1.00 60.94 85 PRO A O 1
ATOM 680 N N . PRO A 1 86 ? 11.182 3.992 -17.411 1.00 55.50 86 PRO A N 1
ATOM 681 C CA . PRO A 1 86 ? 11.938 3.452 -18.524 1.00 55.50 86 PRO A CA 1
ATOM 682 C C . PRO A 1 86 ? 12.967 4.486 -18.978 1.00 55.50 86 PRO A C 1
ATOM 684 O O . PRO A 1 86 ? 12.742 5.291 -19.876 1.00 55.50 86 PRO A O 1
ATOM 687 N N . LYS A 1 87 ? 14.137 4.465 -18.351 1.00 53.97 87 LYS A N 1
ATOM 688 C CA . LYS A 1 87 ? 15.366 4.955 -18.964 1.00 53.97 87 LYS A CA 1
ATOM 689 C C . LYS A 1 87 ? 16.299 3.760 -19.053 1.00 53.97 87 LYS A C 1
ATOM 691 O O . LYS A 1 87 ? 17.152 3.536 -18.208 1.00 53.97 87 LYS A O 1
ATOM 696 N N . THR A 1 88 ? 16.011 2.961 -20.082 1.00 63.66 88 THR A N 1
ATOM 697 C CA . THR A 1 88 ? 16.805 1.841 -20.601 1.00 63.66 88 THR A CA 1
ATOM 698 C C . THR A 1 88 ? 16.969 0.641 -19.665 1.00 63.66 88 THR A C 1
ATOM 700 O O . THR A 1 88 ? 18.053 0.393 -19.143 1.00 63.66 88 THR A O 1
ATOM 703 N N . HIS A 1 89 ? 15.919 -0.172 -19.528 1.00 71.12 89 HIS A N 1
ATOM 704 C CA . HIS A 1 89 ? 16.068 -1.531 -19.002 1.00 71.12 89 HIS A CA 1
ATOM 705 C C . HIS A 1 89 ? 16.268 -2.490 -20.163 1.00 71.12 89 HIS A C 1
ATOM 707 O O . HIS A 1 89 ? 15.390 -2.628 -21.011 1.00 71.12 89 HIS A O 1
ATOM 713 N N . HIS A 1 90 ? 17.432 -3.124 -20.208 1.00 85.56 90 HIS A N 1
ATOM 714 C CA . HIS A 1 90 ? 17.646 -4.256 -21.092 1.00 85.56 90 HIS A CA 1
ATOM 715 C C . HIS A 1 90 ? 17.193 -5.516 -20.354 1.00 85.56 90 HIS A C 1
ATOM 717 O O . HIS A 1 90 ? 17.550 -5.699 -19.190 1.00 85.56 90 HIS A O 1
ATOM 723 N N . ILE A 1 91 ? 16.401 -6.362 -21.006 1.00 89.50 91 ILE A N 1
ATOM 724 C CA . ILE A 1 91 ? 15.937 -7.625 -20.430 1.00 89.50 91 ILE A CA 1
ATOM 725 C C . ILE A 1 91 ? 16.826 -8.749 -20.946 1.00 89.50 91 ILE A C 1
ATOM 727 O O . ILE A 1 91 ? 16.725 -9.148 -22.103 1.00 89.50 91 ILE A O 1
ATOM 731 N N . TYR A 1 92 ? 17.683 -9.279 -20.077 1.00 91.06 92 TYR A N 1
ATOM 732 C CA . TYR A 1 92 ? 18.507 -10.453 -20.386 1.00 91.06 92 TYR A CA 1
ATOM 733 C C . TYR A 1 92 ? 18.112 -11.678 -19.562 1.00 91.06 92 TYR A C 1
ATOM 735 O O . TYR A 1 92 ? 18.578 -12.784 -19.829 1.00 91.06 92 TYR A O 1
ATOM 743 N N . SER A 1 93 ? 17.255 -11.495 -18.556 1.00 91.50 93 SER A N 1
ATOM 744 C CA . SER A 1 93 ? 16.845 -12.552 -17.643 1.00 91.50 93 SER A CA 1
ATOM 745 C C . SER A 1 93 ? 15.416 -12.362 -17.137 1.00 91.50 93 SER A C 1
ATOM 747 O O . SER A 1 93 ? 14.852 -11.267 -17.168 1.00 91.50 93 SER A O 1
ATOM 749 N N . THR A 1 94 ? 14.844 -13.433 -16.587 1.00 89.38 94 THR A N 1
ATOM 750 C CA . THR A 1 94 ? 13.553 -13.395 -15.882 1.00 89.38 94 THR A CA 1
ATOM 751 C C . THR A 1 94 ? 13.586 -12.490 -14.646 1.00 89.38 94 THR A C 1
ATOM 753 O O . THR A 1 94 ? 12.573 -11.887 -14.299 1.00 89.38 94 THR A O 1
ATOM 756 N N . SER A 1 95 ? 14.754 -12.332 -14.014 1.00 89.00 95 SER A N 1
ATOM 757 C CA . SER A 1 95 ? 14.954 -11.385 -12.911 1.00 89.00 95 SER A CA 1
ATOM 758 C C . SER A 1 95 ? 14.736 -9.942 -13.368 1.00 89.00 95 SER A C 1
ATOM 760 O O . SER A 1 95 ? 14.123 -9.153 -12.653 1.00 89.00 95 SER A O 1
ATOM 762 N N . ASP A 1 96 ? 15.175 -9.597 -14.580 1.00 88.31 96 ASP A N 1
ATOM 763 C CA . ASP A 1 96 ? 14.990 -8.249 -15.125 1.00 88.31 96 ASP A CA 1
ATOM 764 C C . ASP A 1 96 ? 13.523 -7.977 -15.460 1.00 88.31 96 ASP A C 1
ATOM 766 O O . ASP A 1 96 ? 13.021 -6.894 -15.166 1.00 88.31 96 ASP A O 1
ATOM 770 N N . VAL A 1 97 ? 12.798 -8.986 -15.957 1.00 89.44 97 VAL A N 1
ATOM 771 C CA . VAL A 1 97 ? 11.336 -8.909 -16.124 1.00 89.44 97 VAL A CA 1
ATOM 772 C C . VAL A 1 97 ? 10.653 -8.636 -14.780 1.00 89.44 97 VAL A C 1
ATOM 774 O O . VAL A 1 97 ? 9.814 -7.742 -14.689 1.00 89.44 97 VAL A O 1
ATOM 777 N N . TYR A 1 98 ? 11.038 -9.358 -13.722 1.00 87.81 98 TYR A N 1
ATOM 778 C CA . TYR A 1 98 ? 10.462 -9.175 -12.387 1.00 87.81 98 TYR A CA 1
ATOM 779 C C . TYR A 1 98 ? 10.752 -7.787 -11.802 1.00 87.81 98 TYR A C 1
ATOM 781 O O . TYR A 1 98 ? 9.870 -7.191 -11.195 1.00 87.81 98 TYR A O 1
ATOM 789 N N . LYS A 1 99 ? 11.947 -7.225 -12.011 1.00 85.50 99 LYS A N 1
ATOM 790 C CA . LYS A 1 99 ? 12.259 -5.857 -11.553 1.00 85.50 99 LYS A CA 1
ATOM 791 C C . LYS A 1 99 ? 11.367 -4.803 -12.211 1.00 85.50 99 LYS A C 1
ATOM 793 O O . LYS A 1 99 ? 11.038 -3.812 -11.571 1.00 85.50 99 LYS A O 1
ATOM 798 N N . ILE A 1 100 ? 11.0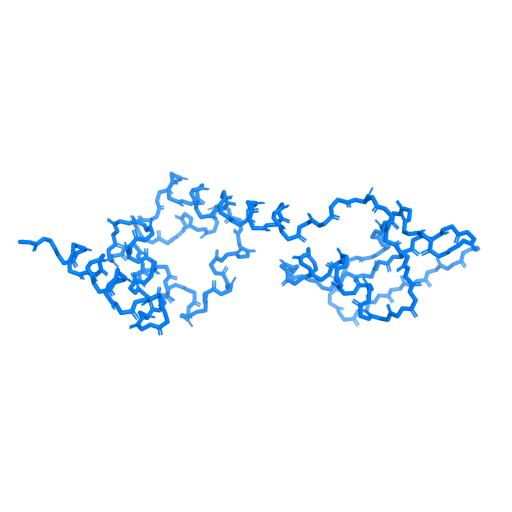01 -5.012 -13.476 1.00 83.75 100 ILE A N 1
ATOM 799 C CA . ILE A 1 100 ? 10.190 -4.063 -14.249 1.00 83.75 100 ILE A CA 1
ATOM 800 C C . ILE A 1 100 ? 8.703 -4.226 -13.924 1.00 83.75 100 ILE A C 1
ATOM 802 O O . ILE A 1 100 ? 8.012 -3.237 -13.704 1.00 83.75 100 ILE A O 1
ATOM 806 N N . LEU A 1 101 ? 8.201 -5.464 -13.910 1.00 86.50 101 LEU A N 1
ATOM 807 C CA . LEU A 1 101 ? 6.762 -5.738 -13.835 1.00 86.50 101 LEU A CA 1
ATOM 808 C C . LEU A 1 101 ? 6.287 -6.201 -12.457 1.00 86.50 101 LEU A C 1
ATOM 810 O O . LEU A 1 101 ? 5.123 -6.009 -12.116 1.00 86.50 101 LEU A O 1
ATOM 814 N N . GLY A 1 102 ? 7.165 -6.803 -11.656 1.00 86.56 102 GLY A N 1
ATOM 815 C CA . GLY A 1 102 ? 6.837 -7.407 -10.363 1.00 86.56 102 GLY A CA 1
ATOM 816 C C . GLY A 1 102 ? 6.093 -6.473 -9.407 1.00 86.56 102 GLY A C 1
ATOM 817 O O . GLY A 1 102 ? 5.064 -6.891 -8.880 1.00 86.56 102 GLY A O 1
ATOM 818 N N . PRO A 1 103 ? 6.522 -5.209 -9.218 1.00 83.25 103 PRO A N 1
ATOM 819 C CA . PRO A 1 103 ? 5.821 -4.283 -8.331 1.00 83.25 103 PRO A CA 1
ATOM 820 C C . PRO A 1 103 ? 4.370 -3.984 -8.708 1.00 83.25 103 PRO A C 1
ATOM 822 O O . PRO A 1 103 ? 3.520 -3.820 -7.837 1.00 83.25 103 PRO A O 1
ATOM 825 N N . GLU A 1 104 ? 4.078 -3.900 -10.005 1.00 80.25 104 GLU A N 1
ATOM 826 C CA . GLU A 1 104 ? 2.710 -3.712 -10.485 1.00 80.25 104 GLU A CA 1
ATOM 827 C C . GLU A 1 104 ? 1.928 -5.027 -10.373 1.00 80.25 104 GLU A C 1
ATOM 829 O O . GLU A 1 104 ? 0.803 -5.051 -9.872 1.00 80.25 104 GLU A O 1
ATOM 834 N N . MET A 1 105 ? 2.548 -6.131 -10.799 1.00 86.44 105 MET A N 1
ATOM 835 C CA . MET A 1 105 ? 1.902 -7.437 -10.901 1.00 86.44 105 MET A CA 1
ATOM 836 C C . MET A 1 105 ? 1.599 -8.076 -9.542 1.00 86.44 105 MET A C 1
ATOM 838 O O . MET A 1 105 ? 0.608 -8.792 -9.428 1.00 86.44 105 MET A O 1
ATOM 842 N N . MET A 1 106 ? 2.390 -7.804 -8.499 1.00 85.25 106 MET A N 1
ATOM 843 C CA . MET A 1 106 ? 2.165 -8.373 -7.161 1.00 85.25 106 MET A CA 1
ATOM 844 C C . MET A 1 106 ? 0.858 -7.898 -6.509 1.00 85.25 106 MET A C 1
ATOM 846 O O . MET A 1 106 ? 0.355 -8.545 -5.598 1.00 85.25 106 MET A O 1
ATOM 850 N N . LEU A 1 107 ? 0.308 -6.772 -6.973 1.00 78.56 107 LEU A N 1
ATOM 851 C CA . LEU A 1 107 ? -0.922 -6.179 -6.444 1.00 78.56 107 LEU A CA 1
ATOM 852 C C . LEU A 1 107 ? -2.167 -6.574 -7.253 1.00 78.56 107 LEU A C 1
ATOM 854 O O . LEU A 1 107 ? -3.264 -6.081 -6.978 1.00 78.56 107 LEU A O 1
ATOM 858 N N . LEU A 1 108 ? -2.018 -7.429 -8.269 1.00 80.94 108 LEU A N 1
ATOM 859 C CA . LEU A 1 108 ? -3.133 -7.874 -9.094 1.00 80.94 108 LEU A CA 1
ATOM 860 C C . LEU A 1 108 ? -4.026 -8.847 -8.318 1.00 80.94 108 LEU A C 1
ATOM 862 O O . LEU A 1 108 ? -3.564 -9.791 -7.686 1.00 80.94 108 LEU A O 1
ATOM 866 N N . LYS A 1 109 ? -5.341 -8.630 -8.409 1.00 78.06 109 LYS A N 1
ATOM 867 C CA . LYS A 1 109 ? -6.356 -9.510 -7.804 1.00 78.06 109 LYS A CA 1
ATOM 868 C C . LYS A 1 109 ? -6.651 -10.769 -8.621 1.00 78.06 109 LYS A C 1
ATOM 870 O O . LYS A 1 109 ? -7.331 -11.665 -8.133 1.00 78.06 109 LYS A O 1
ATOM 875 N N . GLN A 1 110 ? -6.213 -10.795 -9.875 1.00 79.12 110 GLN A N 1
ATOM 876 C CA . GLN A 1 110 ? -6.435 -11.879 -10.824 1.00 79.12 110 GLN A CA 1
ATOM 877 C C . GLN A 1 110 ? -5.191 -12.048 -11.689 1.00 79.12 110 GLN A C 1
ATOM 879 O O . GLN A 1 110 ? -4.440 -11.092 -11.888 1.00 79.12 110 GLN A O 1
ATOM 884 N N . GLU A 1 111 ? -4.986 -13.254 -12.206 1.00 85.50 111 GLU A N 1
ATOM 885 C CA . GLU A 1 111 ? -3.873 -13.530 -13.107 1.00 85.50 111 GLU A CA 1
ATOM 886 C C . GLU A 1 111 ? -4.006 -12.719 -14.398 1.00 85.50 111 GLU A C 1
ATOM 888 O O . GLU A 1 111 ? -5.099 -12.550 -14.943 1.00 85.50 111 GLU A O 1
ATOM 893 N N . GLU A 1 112 ? -2.881 -12.231 -14.908 1.00 88.94 112 GLU A N 1
ATOM 894 C CA . GLU A 1 112 ? -2.822 -11.542 -16.188 1.00 88.94 112 GLU A CA 1
ATOM 895 C C . GLU A 1 112 ? -1.752 -12.176 -17.066 1.00 88.94 112 GLU A C 1
ATOM 897 O O . GLU A 1 112 ? -0.620 -12.398 -16.634 1.00 88.94 112 GLU A O 1
ATOM 902 N N . PHE A 1 113 ? -2.107 -12.431 -18.322 1.00 88.44 113 PHE A N 1
ATOM 903 C CA . PHE A 1 113 ? -1.147 -12.768 -19.358 1.00 88.44 113 PHE A CA 1
ATOM 904 C C . PHE A 1 113 ? -0.736 -11.484 -20.069 1.00 88.44 113 PHE A C 1
ATOM 906 O O . PHE A 1 113 ? -1.569 -10.786 -20.656 1.00 88.44 113 PHE A O 1
ATOM 913 N N . ARG A 1 114 ? 0.555 -11.167 -19.994 1.00 89.88 114 ARG A N 1
ATOM 914 C CA . ARG A 1 114 ? 1.129 -9.953 -20.569 1.00 89.88 114 ARG A CA 1
ATOM 915 C C . ARG A 1 114 ? 2.244 -10.288 -21.551 1.00 89.88 114 ARG A C 1
ATOM 917 O O . ARG A 1 114 ? 2.991 -11.242 -21.344 1.00 89.88 114 ARG A O 1
ATOM 924 N N . VAL A 1 115 ? 2.379 -9.471 -22.590 1.00 91.62 115 VAL A N 1
ATOM 925 C CA . VAL A 1 115 ? 3.472 -9.545 -23.565 1.00 91.62 115 VAL A CA 1
ATOM 926 C C . VAL A 1 115 ? 4.395 -8.354 -23.374 1.00 91.62 115 VAL A C 1
ATOM 928 O O . VAL A 1 115 ? 3.963 -7.202 -23.405 1.00 91.62 115 VAL A O 1
ATOM 931 N N . VAL A 1 116 ? 5.683 -8.642 -23.205 1.00 90.94 116 VAL A N 1
ATOM 932 C CA . VAL A 1 116 ? 6.735 -7.631 -23.112 1.00 90.94 116 VAL A CA 1
ATOM 933 C C . VAL A 1 116 ? 7.339 -7.408 -24.491 1.00 90.94 116 VAL A C 1
ATOM 935 O O . VAL A 1 116 ? 7.922 -8.321 -25.069 1.00 90.94 116 VAL A O 1
ATOM 938 N N . LEU A 1 117 ? 7.209 -6.189 -25.013 1.00 89.44 117 LEU A N 1
ATOM 939 C CA . LEU A 1 117 ? 7.814 -5.791 -26.277 1.00 89.44 117 LEU A CA 1
ATOM 940 C C . LEU A 1 117 ? 9.211 -5.230 -26.029 1.00 89.44 117 LEU A C 1
ATOM 942 O O . LEU A 1 117 ? 9.384 -4.309 -25.225 1.00 89.44 117 LEU A O 1
ATOM 946 N N . LEU A 1 118 ? 10.185 -5.771 -26.756 1.00 91.62 118 LEU A N 1
ATOM 947 C CA . LEU A 1 118 ? 11.584 -5.360 -26.725 1.00 91.62 118 LEU A CA 1
ATOM 948 C C . LEU A 1 118 ? 12.030 -4.857 -28.102 1.00 91.62 118 LEU A C 1
ATOM 950 O O . LEU A 1 118 ? 11.470 -5.266 -29.121 1.00 91.62 118 LEU A O 1
ATOM 954 N N . ASP A 1 119 ? 13.044 -3.994 -28.142 1.00 88.38 119 ASP A N 1
ATOM 955 C CA . ASP A 1 119 ? 13.765 -3.694 -29.382 1.00 88.38 119 ASP A CA 1
ATOM 956 C C . ASP A 1 119 ? 14.827 -4.764 -29.707 1.00 88.38 119 ASP A C 1
ATOM 958 O O . ASP A 1 119 ? 15.027 -5.731 -28.968 1.00 88.38 119 ASP A O 1
ATOM 962 N N . SER A 1 120 ? 15.552 -4.580 -30.815 1.00 89.44 120 SER A N 1
ATOM 963 C CA . SER A 1 120 ? 16.616 -5.498 -31.252 1.00 89.44 120 SER A CA 1
ATOM 964 C C . SER A 1 120 ? 17.826 -5.572 -30.313 1.00 89.44 120 SER A C 1
ATOM 966 O O . SER A 1 120 ? 18.684 -6.436 -30.490 1.00 89.44 120 SER A O 1
ATOM 968 N N . LYS A 1 121 ? 17.916 -4.685 -29.320 1.00 90.25 121 LYS A N 1
ATOM 969 C CA . LYS A 1 121 ? 18.942 -4.676 -28.275 1.00 90.25 121 LYS A CA 1
ATOM 970 C C . LYS A 1 121 ? 18.384 -5.173 -26.940 1.00 90.25 121 LYS A C 1
ATOM 972 O O . LYS A 1 121 ? 19.040 -4.990 -25.926 1.00 90.25 121 LYS A O 1
ATOM 977 N N . ASN A 1 122 ? 17.213 -5.810 -26.913 1.00 89.88 122 ASN A N 1
ATOM 978 C CA . ASN A 1 122 ? 16.503 -6.230 -25.700 1.00 89.88 122 ASN A CA 1
ATOM 979 C C . ASN A 1 122 ? 16.070 -5.073 -24.787 1.00 89.88 122 ASN A C 1
ATOM 981 O O . ASN A 1 122 ? 15.787 -5.292 -23.607 1.00 89.88 122 ASN A O 1
ATOM 985 N N . GLN A 1 123 ? 16.016 -3.840 -25.288 1.00 88.69 123 GLN A N 1
ATOM 986 C CA . GLN A 1 123 ? 15.515 -2.712 -24.518 1.00 88.69 123 GLN A CA 1
ATOM 987 C C . GLN A 1 123 ? 14.000 -2.827 -24.367 1.00 88.69 123 GLN A C 1
ATOM 989 O O . GLN A 1 123 ? 13.283 -2.988 -25.352 1.00 88.69 123 GLN A O 1
ATOM 994 N N . PHE A 1 124 ? 13.513 -2.712 -23.134 1.00 87.56 124 PHE A N 1
ATOM 995 C CA . PHE A 1 124 ? 12.089 -2.673 -22.832 1.00 87.56 124 PHE A CA 1
ATOM 996 C C . PHE A 1 124 ? 11.413 -1.488 -23.528 1.00 87.56 124 PHE A C 1
ATOM 998 O O . PHE A 1 124 ? 11.748 -0.335 -23.255 1.00 87.56 124 PHE A O 1
ATOM 1005 N N . LEU A 1 125 ? 10.446 -1.784 -24.400 1.00 82.94 125 LEU A N 1
ATOM 1006 C CA . LEU A 1 125 ? 9.633 -0.785 -25.090 1.00 82.94 125 LEU A CA 1
ATOM 1007 C C . LEU A 1 125 ? 8.321 -0.543 -24.346 1.00 82.94 125 LEU A C 1
ATOM 1009 O O . LEU A 1 125 ? 8.011 0.595 -24.002 1.00 82.94 125 LEU A O 1
ATOM 1013 N N . ARG A 1 126 ? 7.539 -1.605 -24.120 1.00 84.19 126 ARG A N 1
ATOM 1014 C CA . ARG A 1 126 ? 6.263 -1.563 -23.387 1.00 84.19 126 ARG A CA 1
ATOM 1015 C C . ARG A 1 126 ? 5.793 -2.967 -23.002 1.00 84.19 126 ARG A C 1
ATOM 1017 O O . ARG A 1 126 ? 6.328 -3.961 -23.487 1.00 84.19 126 ARG A O 1
ATOM 1024 N N . CYS A 1 127 ? 4.774 -3.036 -22.152 1.00 88.19 127 CYS A N 1
ATOM 1025 C CA . CYS A 1 127 ? 4.122 -4.271 -21.726 1.00 88.19 127 CYS A CA 1
ATOM 1026 C C . CYS A 1 127 ? 2.620 -4.166 -22.009 1.00 88.19 127 CYS A C 1
ATOM 1028 O O . CYS A 1 127 ? 1.990 -3.206 -21.573 1.00 88.19 127 CYS A O 1
ATOM 1030 N N . GLU A 1 128 ? 2.065 -5.129 -22.740 1.00 86.06 128 GLU A N 1
ATOM 1031 C CA . GLU A 1 128 ? 0.651 -5.163 -23.129 1.00 86.06 128 GLU A CA 1
ATOM 1032 C C . GLU A 1 128 ? -0.069 -6.289 -22.389 1.00 86.06 128 GLU A C 1
ATOM 1034 O O . GLU A 1 128 ? 0.440 -7.409 -22.312 1.00 86.06 128 GLU A O 1
ATOM 1039 N N . ILE A 1 129 ? -1.268 -6.017 -21.871 1.00 89.62 129 ILE A N 1
ATOM 1040 C CA . ILE A 1 129 ? -2.122 -7.045 -21.267 1.00 89.62 129 ILE A CA 1
ATOM 1041 C C . ILE A 1 129 ? -2.885 -7.739 -22.391 1.00 89.62 129 ILE A C 1
ATOM 1043 O O . ILE A 1 129 ? -3.750 -7.139 -23.021 1.00 89.62 129 ILE A O 1
ATOM 1047 N N . VAL A 1 130 ? -2.569 -9.008 -22.629 1.00 88.12 130 VAL A N 1
ATOM 1048 C CA . VAL A 1 130 ? -3.211 -9.828 -23.664 1.00 88.12 130 VAL A CA 1
ATOM 1049 C C . VAL A 1 130 ? -4.458 -10.514 -23.116 1.00 88.12 130 VAL A C 1
ATOM 1051 O O . VAL A 1 130 ? -5.442 -10.681 -23.829 1.00 88.12 130 VAL A O 1
ATOM 1054 N N . SER A 1 131 ? -4.447 -10.893 -21.838 1.00 81.56 131 SER A N 1
ATOM 1055 C CA . SER A 1 131 ? -5.616 -11.472 -21.184 1.00 81.56 131 SER A CA 1
ATOM 1056 C C . SER A 1 131 ? -5.587 -11.229 -19.682 1.00 81.56 131 SER A C 1
ATOM 1058 O O . SER A 1 131 ? -4.522 -11.147 -19.070 1.00 81.56 131 SER A O 1
ATOM 1060 N N . ARG A 1 132 ? -6.775 -11.143 -19.084 1.00 82.56 132 ARG A N 1
ATOM 1061 C CA . ARG A 1 132 ? -6.975 -11.193 -17.636 1.00 82.56 132 ARG A CA 1
ATOM 1062 C C . ARG A 1 132 ? -7.819 -12.419 -17.329 1.00 82.56 132 ARG A C 1
ATOM 1064 O O . ARG A 1 132 ? -8.840 -12.634 -17.977 1.00 82.56 132 ARG A O 1
ATOM 1071 N N . GLY A 1 133 ? -7.385 -13.229 -16.374 1.00 64.94 133 GLY A N 1
ATOM 1072 C CA . GLY A 1 133 ? -8.030 -14.493 -16.058 1.00 64.94 133 GLY A CA 1
ATOM 1073 C C . GLY A 1 133 ? -9.472 -14.304 -15.589 1.00 64.94 133 GLY A C 1
ATOM 1074 O O . GLY A 1 133 ? -9.721 -13.634 -14.593 1.00 64.94 133 GLY A O 1
ATOM 1075 N N . SER A 1 134 ? -10.413 -14.976 -16.257 1.00 54.69 134 SER A N 1
ATOM 1076 C CA . SER A 1 134 ? -11.686 -15.388 -15.661 1.00 54.69 134 SER A CA 1
ATOM 1077 C C . SER A 1 134 ? -11.632 -16.903 -15.469 1.00 54.69 134 SER A C 1
ATOM 1079 O O . SER A 1 134 ? -11.536 -17.624 -16.456 1.00 54.69 134 SER A O 1
ATOM 1081 N N . SER A 1 135 ? -11.623 -17.375 -14.219 1.00 50.59 135 SER A N 1
ATOM 1082 C CA . SER A 1 135 ? -11.588 -18.794 -13.814 1.00 50.59 135 SER A CA 1
ATOM 1083 C C . SER A 1 135 ? -10.852 -19.760 -14.764 1.00 50.59 135 SER A C 1
ATOM 1085 O O . SER A 1 135 ? -11.435 -20.385 -15.648 1.00 50.59 135 SER A O 1
ATOM 1087 N N . SER A 1 136 ? -9.570 -19.984 -14.467 1.00 46.59 136 SER A N 1
ATOM 1088 C CA . SER A 1 136 ? -8.753 -21.160 -14.832 1.00 46.59 136 SER A CA 1
ATOM 1089 C C . SER A 1 136 ? -8.245 -21.342 -16.270 1.00 46.59 136 SER A C 1
ATOM 1091 O O . SER A 1 136 ? -7.512 -22.306 -16.494 1.00 46.59 136 SER A O 1
ATOM 1093 N N . ARG A 1 137 ? -8.556 -20.476 -17.248 1.00 43.03 137 ARG A N 1
ATOM 1094 C CA . ARG A 1 137 ? -7.989 -20.610 -18.608 1.00 43.03 137 ARG A CA 1
ATOM 1095 C C . ARG A 1 137 ? -7.667 -19.269 -19.262 1.00 43.03 137 ARG A C 1
ATOM 1097 O O . ARG A 1 137 ? -8.514 -18.385 -19.321 1.00 43.03 137 ARG A O 1
ATOM 1104 N N . VAL A 1 138 ? -6.461 -19.168 -19.820 1.00 50.53 138 VAL A N 1
ATOM 1105 C CA . VAL A 1 138 ? -6.061 -18.110 -20.755 1.00 50.53 138 VAL A CA 1
ATOM 1106 C C . VAL A 1 138 ? -6.005 -18.728 -22.152 1.00 50.53 138 VAL A C 1
ATOM 1108 O O . VAL A 1 138 ? -5.215 -19.637 -22.396 1.00 50.53 138 VAL A O 1
ATOM 1111 N N . LEU A 1 139 ? -6.870 -18.265 -23.056 1.00 47.00 139 LEU A N 1
ATOM 1112 C CA . LEU A 1 139 ? -6.838 -18.601 -24.482 1.00 47.00 139 LEU A CA 1
ATOM 1113 C C . LEU A 1 139 ? -5.980 -17.557 -25.200 1.00 47.00 139 LEU A C 1
ATOM 1115 O O . LEU A 1 139 ? -6.225 -16.360 -25.064 1.00 47.00 139 LEU A O 1
ATOM 1119 N N . VAL A 1 140 ? -4.967 -18.015 -25.932 1.00 55.72 140 VAL A N 1
ATOM 1120 C CA . VAL A 1 140 ? -4.112 -17.167 -26.768 1.00 55.72 140 VAL A CA 1
ATOM 1121 C C . VAL A 1 140 ? -4.326 -17.598 -28.214 1.00 55.72 140 VAL A C 1
ATOM 1123 O O . VAL A 1 140 ? -3.884 -18.676 -28.602 1.00 55.72 140 VAL A O 1
ATOM 1126 N N . GLU A 1 141 ? -5.011 -16.770 -29.000 1.00 43.19 141 GLU A N 1
ATOM 1127 C CA . GLU A 1 141 ? -5.038 -16.892 -30.459 1.00 43.19 141 GLU A CA 1
ATOM 1128 C C . GLU A 1 141 ? -3.972 -15.954 -31.032 1.00 43.19 141 GLU A C 1
ATOM 1130 O O . GLU A 1 141 ? -4.013 -14.743 -30.811 1.00 43.19 141 GLU A O 1
ATOM 1135 N N . MET A 1 142 ? -2.987 -16.517 -31.732 1.00 38.97 142 MET A N 1
ATOM 1136 C CA . MET A 1 142 ? -2.090 -15.749 -32.596 1.00 38.97 142 MET A CA 1
ATOM 1137 C C . MET A 1 142 ? -2.578 -15.925 -34.036 1.00 38.97 142 MET A C 1
ATOM 1139 O O . MET A 1 142 ? -2.749 -17.064 -34.474 1.00 38.97 142 MET A O 1
ATOM 1143 N N . VAL A 1 143 ? -2.825 -14.811 -34.731 1.00 40.97 143 VAL A N 1
ATOM 1144 C CA . VAL A 1 143 ? -3.124 -14.762 -36.176 1.00 40.97 143 VAL A CA 1
ATOM 1145 C C . VAL A 1 143 ? -1.829 -14.590 -36.953 1.00 40.97 143 VAL A C 1
ATOM 1147 O O . VAL A 1 143 ? -1.004 -13.757 -36.510 1.00 40.97 143 VAL A O 1
#

Radius of gyration: 19.71 Å; chains: 1; bounding box: 36×32×64 Å

Secondary structure (DSSP, 8-state):
--HHHHHHHHHHHH-GGGS-HHHHHHHHHT-HHHHHHHHHHTTT-HHHHTTS-HHHHTTSTT--HHHHHHHHHHHHHHHHHH----S--B--SHHHHHHHHHHHHTT-SS-EEEEEEE-TT-BEEEEEEEEE-STT-------

pLDDT: mean 85.31, std 13.27, range [38.97, 96.0]